Protein AF-A4JVD1-F1 (afdb_monomer_lite)

Radius of gyration: 14.7 Å; chains: 1; bounding box: 34×27×38 Å

pLDDT: mean 81.89, std 9.32, range [55.19, 92.12]

Sequence (119 aa):
MNVTDAAGFLAEYGARFANEEVRAWSWSDGDDECGKRASWPVGQGATVEAIASVDLSENQLQLTITERDVATSSEGGDTQIVFDLLLDFEEQALTVDGEVLMCSHEAVLEAIEQFNRRA

Organism: Burkholderia vietnamiensis (strain G4 / LMG 22486) (NCBI:txid269482)

Structure (mmCIF, N/CA/C/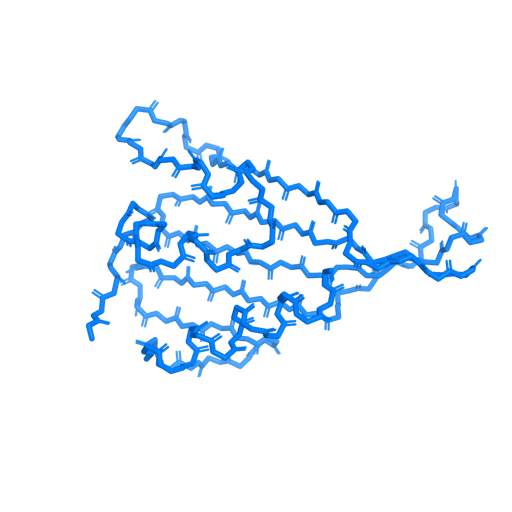O backbone):
data_AF-A4JVD1-F1
#
_entry.id   AF-A4JVD1-F1
#
loop_
_atom_site.group_PDB
_atom_site.id
_atom_site.type_symbol
_atom_site.label_atom_id
_atom_site.label_alt_id
_atom_site.label_comp_id
_atom_site.label_asym_id
_atom_site.label_entity_id
_atom_site.label_seq_id
_atom_site.pdbx_PDB_ins_code
_atom_site.Cartn_x
_atom_site.Cartn_y
_atom_site.Cartn_z
_atom_site.occupancy
_atom_site.B_iso_or_equiv
_atom_site.auth_seq_id
_atom_site.auth_comp_id
_atom_site.auth_asym_id
_atom_site.auth_atom_id
_atom_site.pdbx_PDB_model_num
ATOM 1 N N . MET A 1 1 ? -13.501 -7.189 11.077 1.00 55.19 1 MET A N 1
ATOM 2 C CA . MET A 1 1 ? -12.946 -6.169 11.984 1.00 55.19 1 MET A CA 1
ATOM 3 C C . MET A 1 1 ? -12.698 -4.966 11.102 1.00 55.19 1 MET A C 1
ATOM 5 O O . MET A 1 1 ? -12.111 -5.168 10.048 1.00 55.19 1 MET A O 1
ATOM 9 N N . ASN A 1 2 ? -13.263 -3.806 11.433 1.00 63.62 2 ASN A N 1
ATOM 10 C CA . ASN A 1 2 ? -13.099 -2.602 10.620 1.00 63.62 2 ASN A CA 1
ATOM 11 C C . ASN A 1 2 ? -12.011 -1.767 11.276 1.00 63.62 2 ASN A C 1
ATOM 13 O O . ASN A 1 2 ? -12.095 -1.493 12.473 1.00 63.62 2 ASN A O 1
ATOM 17 N N . VAL A 1 3 ? -10.995 -1.414 10.503 1.00 69.38 3 VAL A N 1
ATOM 18 C CA . VAL A 1 3 ? -9.976 -0.464 10.923 1.00 69.38 3 VAL A CA 1
ATOM 19 C C . VAL A 1 3 ? -10.483 0.930 10.584 1.00 69.38 3 VAL A C 1
ATOM 21 O O . VAL A 1 3 ? -10.860 1.178 9.443 1.00 69.38 3 VAL A O 1
ATOM 24 N N . THR A 1 4 ? -10.530 1.809 11.579 1.00 76.75 4 THR A N 1
ATOM 25 C CA . THR A 1 4 ? -11.134 3.148 11.474 1.00 76.75 4 THR A CA 1
ATOM 26 C C . THR A 1 4 ? -10.116 4.278 11.563 1.00 76.75 4 THR A C 1
ATOM 28 O O . THR A 1 4 ? -10.506 5.436 11.575 1.00 76.75 4 THR A O 1
ATOM 31 N N . ASP A 1 5 ? -8.830 3.953 11.683 1.00 83.19 5 ASP A N 1
ATOM 32 C CA . ASP A 1 5 ? -7.758 4.927 11.855 1.00 83.19 5 ASP A CA 1
ATOM 33 C C . ASP A 1 5 ? -6.391 4.342 11.455 1.00 83.19 5 ASP A C 1
ATOM 35 O O . ASP A 1 5 ? -6.189 3.121 11.416 1.00 83.19 5 ASP A O 1
ATOM 39 N N . ALA A 1 6 ? -5.437 5.237 11.187 1.00 81.69 6 ALA A N 1
ATOM 40 C CA . ALA A 1 6 ? -4.076 4.912 10.768 1.00 81.69 6 ALA A CA 1
ATOM 41 C C . ALA A 1 6 ? -3.303 4.048 11.778 1.00 81.69 6 ALA A C 1
ATOM 43 O O . ALA A 1 6 ? -2.569 3.132 11.392 1.00 81.69 6 ALA A O 1
ATOM 44 N N . ALA A 1 7 ? -3.455 4.323 13.077 1.00 82.38 7 ALA A N 1
ATOM 45 C CA . ALA A 1 7 ? -2.738 3.601 14.122 1.00 82.38 7 ALA A CA 1
ATOM 46 C C . ALA A 1 7 ? -3.245 2.156 14.239 1.00 82.38 7 ALA A C 1
ATOM 48 O O . ALA A 1 7 ? -2.442 1.221 14.295 1.00 82.38 7 ALA A O 1
ATOM 49 N N . GLY A 1 8 ? -4.564 1.962 14.198 1.00 84.31 8 GLY A N 1
ATOM 50 C CA . GLY A 1 8 ? -5.206 0.655 14.126 1.00 84.31 8 GLY A CA 1
ATOM 51 C C . GLY A 1 8 ? -4.779 -0.121 12.883 1.00 84.31 8 GLY A C 1
ATOM 52 O O . GLY A 1 8 ? -4.461 -1.307 12.978 1.00 84.31 8 GLY A O 1
ATOM 53 N N . PHE A 1 9 ? -4.677 0.554 11.734 1.00 84.81 9 PHE A N 1
ATOM 54 C CA . PHE A 1 9 ? -4.239 -0.077 10.491 1.00 84.81 9 PHE A CA 1
ATOM 55 C C . PHE A 1 9 ? -2.816 -0.613 10.579 1.00 84.81 9 PHE A C 1
ATOM 57 O O . PHE A 1 9 ? -2.567 -1.775 10.259 1.00 84.81 9 PHE A O 1
ATOM 64 N N . LEU A 1 10 ? -1.877 0.214 11.031 1.00 83.44 10 LEU A N 1
ATOM 65 C CA . LEU A 1 10 ? -0.478 -0.182 11.158 1.00 83.44 10 LEU A CA 1
ATOM 66 C C . LEU A 1 10 ? -0.284 -1.239 12.248 1.00 83.44 10 LEU A C 1
ATOM 68 O O . LEU A 1 10 ? 0.507 -2.162 12.066 1.00 83.44 10 LEU A O 1
ATOM 72 N N . ALA A 1 11 ? -1.043 -1.179 13.342 1.00 84.75 11 ALA A N 1
ATOM 73 C CA . ALA A 1 11 ? -1.018 -2.228 14.358 1.00 84.75 11 ALA A CA 1
ATOM 74 C C . ALA A 1 11 ? -1.507 -3.582 13.807 1.00 84.75 11 ALA A C 1
ATOM 76 O O . ALA A 1 11 ? -0.956 -4.627 14.158 1.00 84.75 11 ALA A O 1
ATOM 77 N N . GLU A 1 12 ? -2.519 -3.577 12.936 1.00 86.38 12 GLU A N 1
ATOM 78 C CA . GLU A 1 12 ? -3.121 -4.799 12.394 1.00 86.38 12 GLU A CA 1
ATOM 79 C C . GLU A 1 12 ? -2.359 -5.362 11.182 1.00 86.38 12 GLU A C 1
ATOM 81 O O . GLU A 1 12 ? -2.147 -6.577 11.074 1.00 86.38 12 GLU A O 1
ATOM 86 N N . TYR A 1 13 ? -1.925 -4.492 10.269 1.00 85.25 13 TYR A N 1
ATOM 87 C CA . TYR A 1 13 ? -1.351 -4.867 8.976 1.00 85.25 13 TYR A CA 1
ATOM 88 C C . TYR A 1 13 ? 0.094 -4.421 8.770 1.00 85.25 13 TYR A C 1
ATOM 90 O O . TYR A 1 13 ? 0.714 -4.885 7.817 1.00 85.25 13 TYR A O 1
ATOM 98 N N . GLY A 1 14 ? 0.666 -3.615 9.668 1.00 83.06 14 GLY A N 1
ATOM 99 C CA . GLY A 1 14 ? 2.040 -3.109 9.588 1.00 83.06 14 GLY A CA 1
ATOM 100 C C . GLY A 1 14 ? 3.052 -4.202 9.255 1.00 83.06 14 GLY A C 1
ATOM 101 O O . GLY A 1 14 ? 3.809 -4.086 8.297 1.00 83.06 14 GLY A O 1
ATOM 102 N N . ALA A 1 15 ? 2.982 -5.335 9.961 1.00 85.31 15 ALA A N 1
ATOM 103 C CA . ALA A 1 15 ? 3.870 -6.484 9.763 1.00 85.31 15 ALA A CA 1
ATOM 104 C C . ALA A 1 15 ? 3.834 -7.093 8.348 1.00 85.31 15 ALA A C 1
ATOM 106 O O . ALA A 1 15 ? 4.738 -7.847 7.987 1.00 85.31 15 ALA A O 1
ATOM 107 N N . ARG A 1 16 ? 2.801 -6.795 7.555 1.00 85.75 16 ARG A N 1
ATOM 108 C CA . ARG A 1 16 ? 2.675 -7.284 6.186 1.00 85.75 16 ARG A CA 1
ATOM 109 C C . ARG A 1 16 ? 3.431 -6.418 5.192 1.00 85.75 16 ARG A C 1
ATOM 111 O O . ARG A 1 16 ? 3.825 -6.970 4.187 1.00 85.75 16 ARG A O 1
ATOM 118 N N . PHE A 1 17 ? 3.695 -5.135 5.431 1.00 85.06 17 PHE A N 1
ATOM 119 C CA . PHE A 1 17 ? 4.446 -4.302 4.475 1.00 85.06 17 PHE A CA 1
ATOM 120 C C . PHE A 1 17 ? 5.867 -4.812 4.277 1.00 85.06 17 PHE A C 1
ATOM 122 O O . PHE A 1 17 ? 6.465 -5.267 5.237 1.00 85.06 17 PHE A O 1
ATOM 129 N N . ALA A 1 18 ? 6.455 -4.719 3.086 1.00 85.12 18 ALA A N 1
ATOM 130 C CA . ALA A 1 18 ? 7.848 -5.125 2.871 1.00 85.12 18 ALA A CA 1
ATOM 131 C C . ALA A 1 18 ? 8.873 -4.215 3.587 1.00 85.12 18 ALA A C 1
ATOM 133 O O . ALA A 1 18 ? 9.917 -4.691 4.031 1.00 85.12 18 ALA A O 1
ATOM 134 N N . ASN A 1 19 ? 8.566 -2.924 3.735 1.00 86.69 19 ASN A N 1
ATOM 135 C CA . ASN A 1 19 ? 9.495 -1.907 4.226 1.00 86.69 19 ASN A CA 1
ATOM 136 C C . ASN A 1 19 ? 9.470 -1.749 5.755 1.00 86.69 19 ASN A C 1
ATOM 138 O O . ASN A 1 19 ? 8.413 -1.591 6.365 1.00 86.69 19 ASN A O 1
ATOM 142 N N . GLU A 1 20 ? 10.657 -1.771 6.366 1.00 86.31 20 GLU A N 1
ATOM 143 C CA . GLU A 1 20 ? 10.838 -1.687 7.822 1.00 86.31 20 GLU A CA 1
ATOM 144 C C . GLU A 1 20 ? 10.498 -0.318 8.418 1.00 86.31 20 GLU A C 1
ATOM 146 O O . GLU A 1 20 ? 10.041 -0.257 9.556 1.00 86.31 20 GLU A O 1
ATOM 151 N N . GLU A 1 21 ? 10.665 0.763 7.660 1.00 86.69 21 GLU A N 1
ATOM 152 C CA . GLU A 1 21 ? 10.275 2.109 8.081 1.00 86.69 21 GLU A CA 1
ATOM 153 C C . GLU A 1 21 ? 8.754 2.210 8.213 1.00 86.69 21 GLU A C 1
ATOM 155 O O . GLU A 1 21 ? 8.260 2.594 9.271 1.00 86.69 21 GLU A O 1
ATOM 160 N N . VAL A 1 22 ? 8.010 1.762 7.195 1.00 85.44 22 VAL A N 1
ATOM 161 C CA . VAL A 1 22 ? 6.536 1.746 7.218 1.00 85.44 22 VAL A CA 1
ATOM 162 C C . VAL A 1 22 ? 6.004 0.830 8.317 1.00 85.44 22 VAL A C 1
ATOM 164 O O . VAL A 1 22 ? 5.062 1.189 9.017 1.00 85.44 22 VAL A O 1
ATOM 167 N N . ARG A 1 23 ? 6.643 -0.327 8.541 1.00 84.62 23 ARG A N 1
ATOM 168 C CA . ARG A 1 23 ? 6.321 -1.221 9.671 1.00 84.62 23 ARG A CA 1
ATOM 169 C C . ARG A 1 23 ? 6.472 -0.545 11.032 1.00 84.62 23 ARG A C 1
ATOM 171 O O . ARG A 1 23 ? 5.782 -0.924 11.973 1.00 84.62 23 ARG A O 1
ATOM 178 N N . ALA A 1 24 ? 7.419 0.382 11.147 1.00 84.00 24 ALA A N 1
ATOM 179 C CA . ALA A 1 24 ? 7.726 1.089 12.383 1.00 84.00 24 ALA A CA 1
ATOM 180 C C . ALA A 1 24 ? 6.911 2.377 12.549 1.00 84.00 24 ALA A C 1
ATOM 182 O O . ALA A 1 24 ? 7.047 3.050 13.574 1.00 84.00 24 ALA A O 1
ATOM 183 N N . TRP A 1 25 ? 6.078 2.740 11.570 1.00 85.69 25 TRP A N 1
ATOM 184 C CA . TRP A 1 25 ? 5.220 3.900 11.707 1.00 85.69 25 TRP A CA 1
ATOM 185 C C . TRP A 1 25 ? 4.231 3.701 12.853 1.00 85.69 25 TRP A C 1
ATOM 187 O O . TRP A 1 25 ? 3.579 2.671 13.008 1.00 85.69 25 TRP A O 1
ATOM 197 N N . SER A 1 26 ? 4.112 4.746 13.654 1.00 75.75 26 SER A N 1
ATOM 198 C CA . SER A 1 26 ? 3.017 4.956 14.584 1.00 75.75 26 SER A CA 1
A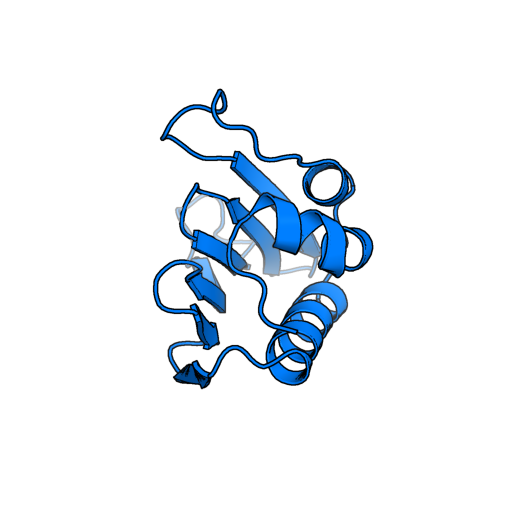TOM 199 C C . SER A 1 26 ? 2.417 6.306 14.243 1.00 75.75 26 SER A C 1
ATOM 201 O O . SER A 1 26 ? 3.171 7.272 14.114 1.00 75.75 26 SER A O 1
ATOM 203 N N . TRP A 1 27 ? 1.104 6.383 14.073 1.00 69.94 27 TRP A N 1
ATOM 204 C CA . TRP A 1 27 ? 0.423 7.668 13.965 1.00 69.94 27 TRP A CA 1
ATOM 205 C C . TRP A 1 27 ? -0.012 8.116 15.359 1.00 69.94 27 TRP A C 1
ATOM 207 O O . TRP A 1 27 ? -0.556 7.318 16.124 1.00 69.94 27 TRP A O 1
ATOM 217 N N . SER A 1 28 ? 0.268 9.364 15.704 1.00 69.12 28 SER A N 1
ATOM 218 C CA . SER A 1 28 ? -0.139 9.990 16.958 1.00 69.12 28 SER A CA 1
ATOM 219 C C . SER A 1 28 ? -0.756 11.357 16.676 1.00 69.12 28 SER A C 1
ATOM 221 O O . SER A 1 28 ? -0.381 11.994 15.698 1.00 69.12 28 SER A O 1
ATOM 223 N N . ASP A 1 29 ? -1.643 11.846 17.551 1.00 63.22 29 ASP A N 1
ATOM 224 C CA . ASP A 1 29 ? -2.272 13.184 17.459 1.00 63.22 29 ASP A CA 1
ATOM 225 C C . ASP A 1 29 ? -1.277 14.369 17.358 1.00 63.22 29 ASP A C 1
ATOM 227 O O . ASP A 1 29 ? -1.689 15.518 17.235 1.00 63.22 29 ASP A O 1
ATOM 231 N N . GLY A 1 30 ? 0.034 14.121 17.474 1.00 61.19 30 GLY A N 1
ATOM 232 C CA . GLY A 1 30 ? 1.093 15.120 17.328 1.00 61.19 30 GLY A CA 1
ATOM 233 C C . GLY A 1 30 ? 1.908 15.021 16.034 1.00 61.19 30 GLY A C 1
ATOM 234 O O . GLY A 1 30 ? 2.848 15.799 15.885 1.00 61.19 30 GLY A O 1
ATOM 235 N N . ASP A 1 31 ? 1.613 14.072 15.142 1.00 68.12 31 ASP A N 1
ATOM 236 C CA . ASP A 1 31 ? 2.216 14.026 13.808 1.00 68.12 31 ASP A CA 1
ATOM 237 C C . ASP A 1 31 ? 1.596 15.136 12.928 1.00 68.12 31 ASP A C 1
ATOM 239 O O . ASP A 1 31 ? 0.382 15.323 12.922 1.00 68.12 31 ASP A O 1
ATOM 243 N N . ASP A 1 32 ? 2.432 15.913 12.225 1.00 63.31 32 ASP A N 1
ATOM 244 C CA . ASP A 1 32 ? 1.996 17.039 11.384 1.00 63.31 32 ASP A CA 1
ATOM 245 C C . ASP A 1 32 ? 0.953 16.614 10.328 1.00 63.31 32 ASP A C 1
ATOM 247 O O . ASP A 1 32 ? 1.047 15.536 9.734 1.00 63.31 32 ASP A O 1
ATOM 251 N N . GLU A 1 33 ? 0.033 17.529 9.991 1.00 63.12 33 GLU A N 1
ATOM 252 C CA . GLU A 1 33 ? -1.016 17.368 8.959 1.00 63.12 33 GLU A CA 1
ATOM 253 C C . GLU A 1 33 ? -0.464 16.956 7.574 1.00 63.12 33 GLU A C 1
ATOM 255 O O . GLU A 1 33 ? -1.209 16.542 6.689 1.00 63.12 33 GLU A O 1
ATOM 260 N N . CYS A 1 34 ? 0.854 17.073 7.372 1.00 67.81 34 CYS A N 1
ATOM 261 C CA . CYS A 1 34 ? 1.547 16.700 6.142 1.00 67.81 34 CYS A CA 1
ATOM 262 C C . CYS A 1 34 ? 1.656 15.183 5.909 1.00 67.81 34 CYS A C 1
ATOM 264 O O . CYS A 1 34 ? 1.974 14.789 4.786 1.00 67.81 34 CYS A O 1
ATOM 266 N N . GLY A 1 35 ? 1.423 14.335 6.918 1.00 81.31 35 GLY A N 1
ATOM 267 C CA . GLY A 1 35 ? 1.523 12.884 6.743 1.00 81.31 35 GLY A CA 1
ATOM 268 C C . GLY A 1 35 ? 2.938 12.303 6.855 1.00 81.31 35 GLY A C 1
ATOM 269 O O . GLY A 1 35 ? 3.919 13.002 7.116 1.00 81.31 35 GLY A O 1
ATOM 270 N N . LYS A 1 36 ? 3.048 10.987 6.640 1.00 87.94 36 LYS A N 1
ATOM 271 C CA . LYS A 1 36 ? 4.304 10.234 6.492 1.00 87.94 36 LYS A CA 1
ATOM 272 C C . LYS A 1 36 ? 4.367 9.657 5.090 1.00 87.94 36 LYS A C 1
ATOM 274 O O . LYS A 1 36 ? 3.394 9.079 4.621 1.00 87.94 36 LYS A O 1
ATOM 279 N N . ARG A 1 37 ? 5.521 9.779 4.439 1.00 90.31 37 ARG A N 1
ATOM 280 C CA . ARG A 1 37 ? 5.768 9.181 3.127 1.00 90.31 37 ARG A CA 1
ATOM 281 C C . ARG A 1 37 ? 7.065 8.399 3.148 1.00 90.31 37 ARG A C 1
ATOM 283 O O . ARG A 1 37 ? 8.089 8.934 3.561 1.00 90.31 37 ARG A O 1
ATOM 290 N N . ALA A 1 38 ? 7.028 7.178 2.635 1.00 90.75 38 ALA A N 1
ATOM 291 C CA . ALA A 1 38 ? 8.218 6.387 2.360 1.00 90.75 38 ALA A CA 1
ATOM 292 C C . ALA A 1 38 ? 8.112 5.780 0.965 1.00 90.75 38 ALA A C 1
ATOM 294 O O . ALA A 1 38 ? 7.050 5.307 0.568 1.0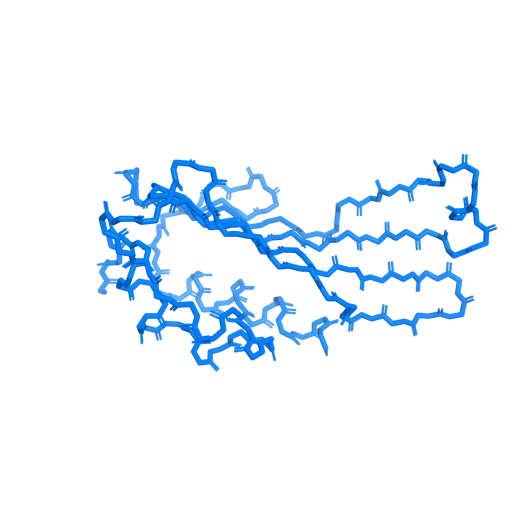0 90.75 38 ALA A O 1
ATOM 295 N N . SER A 1 39 ? 9.231 5.760 0.246 1.00 90.94 39 SER A N 1
ATOM 296 C CA . SER A 1 39 ? 9.325 5.122 -1.063 1.00 90.94 39 SER A CA 1
ATOM 297 C C . SER A 1 39 ? 10.543 4.216 -1.119 1.00 90.94 39 SER A C 1
ATOM 299 O O . SER A 1 39 ? 11.606 4.558 -0.598 1.00 90.94 39 SER A O 1
ATOM 301 N N . TRP A 1 40 ? 10.403 3.055 -1.745 1.00 90.69 40 TRP A N 1
ATOM 302 C CA . TRP A 1 40 ? 11.485 2.087 -1.878 1.00 90.69 40 TRP A CA 1
ATOM 303 C C . TRP A 1 40 ? 11.385 1.318 -3.195 1.00 90.69 40 TRP A C 1
ATOM 305 O O . TRP A 1 40 ? 10.286 1.141 -3.730 1.00 90.69 40 TRP A O 1
ATOM 315 N N . PRO A 1 41 ? 12.524 0.858 -3.738 1.00 88.44 41 PRO A N 1
ATOM 316 C CA . PRO A 1 41 ? 12.513 -0.007 -4.904 1.00 88.44 41 PRO A CA 1
ATOM 317 C C . PRO A 1 41 ? 11.856 -1.338 -4.538 1.00 88.44 41 PRO A C 1
ATOM 319 O O . PRO A 1 41 ? 12.179 -1.935 -3.512 1.00 88.44 41 PRO A O 1
ATOM 322 N N . VAL A 1 42 ? 10.935 -1.786 -5.385 1.00 87.12 42 VAL A N 1
ATOM 323 C CA . VAL A 1 42 ? 10.244 -3.075 -5.251 1.00 87.12 42 VAL A CA 1
ATOM 324 C C . VAL A 1 42 ? 10.632 -4.030 -6.377 1.00 87.12 42 VAL A C 1
ATOM 326 O O . VAL A 1 42 ? 10.811 -5.219 -6.160 1.00 87.12 42 VAL A O 1
ATOM 329 N N . GLY A 1 43 ? 10.950 -3.504 -7.559 1.00 81.50 43 GLY A N 1
ATOM 330 C CA . GLY A 1 43 ? 11.497 -4.301 -8.652 1.00 81.50 43 GLY A CA 1
ATOM 331 C C . GLY A 1 43 ? 12.526 -3.518 -9.451 1.00 81.50 43 GLY A C 1
ATOM 332 O O . GLY A 1 43 ? 12.332 -2.340 -9.736 1.00 81.50 43 GLY A O 1
ATOM 333 N N . GLN A 1 44 ? 13.615 -4.175 -9.850 1.00 73.06 44 GLN A N 1
ATOM 334 C CA . GLN A 1 44 ? 14.605 -3.593 -10.753 1.00 73.06 44 GLN A CA 1
ATOM 335 C C . GLN A 1 44 ? 14.832 -4.521 -11.948 1.00 73.06 44 GLN A C 1
ATOM 337 O O . GLN A 1 44 ? 15.433 -5.589 -11.834 1.00 73.06 44 GLN A O 1
ATOM 342 N N . GLY A 1 45 ? 14.332 -4.106 -13.108 1.00 71.25 45 GLY A N 1
ATOM 343 C CA . GLY A 1 45 ? 14.646 -4.689 -14.405 1.00 71.25 45 GLY A CA 1
ATOM 344 C C . GLY A 1 45 ? 15.780 -3.932 -15.098 1.00 71.25 45 GLY A C 1
ATOM 345 O O . GLY A 1 45 ? 16.141 -2.820 -14.724 1.00 71.25 45 GLY A O 1
ATOM 346 N N . ALA A 1 46 ? 16.330 -4.521 -16.163 1.00 71.12 46 ALA A N 1
ATOM 347 C CA . ALA A 1 46 ? 17.381 -3.881 -16.962 1.00 71.12 46 ALA A CA 1
ATOM 348 C C . ALA A 1 46 ? 16.922 -2.573 -17.641 1.00 71.12 46 ALA A C 1
ATOM 350 O O . ALA A 1 46 ? 17.755 -1.752 -18.015 1.00 71.12 46 ALA A O 1
ATOM 351 N N . THR A 1 47 ? 15.610 -2.396 -17.817 1.00 80.00 47 THR A N 1
ATOM 352 C CA . THR A 1 47 ? 15.002 -1.263 -18.529 1.00 80.00 47 THR A CA 1
ATOM 353 C C . THR A 1 47 ? 13.925 -0.541 -17.724 1.00 80.00 47 THR A C 1
ATOM 355 O O . THR A 1 47 ? 13.556 0.565 -18.094 1.00 80.00 47 THR A O 1
ATOM 358 N N . VAL A 1 48 ? 13.423 -1.127 -16.634 1.00 81.75 48 VAL A N 1
ATOM 359 C CA . VAL A 1 48 ? 12.313 -0.582 -15.836 1.00 81.75 48 VAL A CA 1
ATOM 360 C C . VAL A 1 48 ? 12.649 -0.691 -14.356 1.00 81.75 48 VAL A C 1
ATOM 362 O O . VAL A 1 48 ? 13.131 -1.728 -13.905 1.00 81.75 48 VAL A O 1
ATOM 365 N N . GLU A 1 49 ? 12.377 0.365 -13.602 1.00 87.25 49 GLU A N 1
ATOM 366 C CA . GLU A 1 49 ? 12.441 0.380 -12.144 1.00 87.25 49 GLU A CA 1
ATOM 367 C C . GLU A 1 49 ? 11.034 0.575 -11.585 1.00 87.25 49 GLU A C 1
ATOM 369 O O . GLU A 1 49 ? 10.330 1.503 -11.980 1.00 87.25 49 GLU A O 1
ATOM 374 N N . ALA A 1 50 ? 10.639 -0.302 -10.667 1.00 89.31 50 ALA A N 1
ATOM 375 C CA . ALA A 1 50 ? 9.392 -0.215 -9.932 1.00 89.31 50 ALA A CA 1
ATOM 376 C C . ALA A 1 50 ? 9.667 0.327 -8.525 1.00 89.31 50 ALA A C 1
ATOM 378 O O . ALA A 1 50 ? 10.456 -0.248 -7.768 1.00 89.31 50 ALA A O 1
ATOM 379 N N . ILE A 1 51 ? 8.998 1.420 -8.174 1.00 90.12 51 ILE A N 1
ATOM 380 C CA . ILE A 1 51 ? 9.100 2.099 -6.884 1.00 90.12 51 ILE A CA 1
ATOM 381 C C . ILE A 1 51 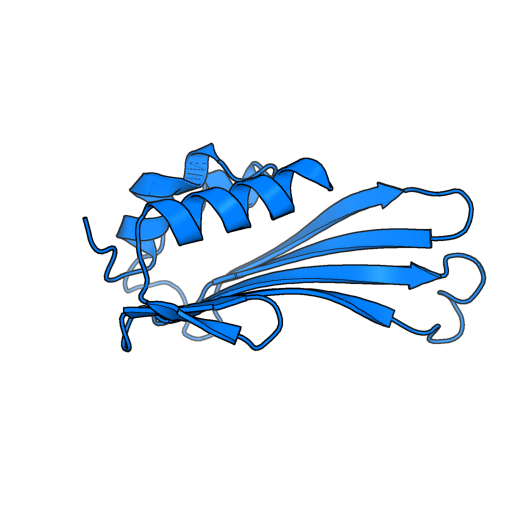? 7.738 2.019 -6.207 1.00 90.12 51 ILE A C 1
ATOM 383 O O . ILE A 1 51 ? 6.745 2.537 -6.724 1.00 90.12 51 ILE A O 1
ATOM 387 N N . ALA A 1 52 ? 7.708 1.393 -5.037 1.00 91.12 52 ALA A N 1
ATOM 388 C CA . ALA A 1 52 ? 6.594 1.523 -4.119 1.00 91.12 52 ALA A CA 1
ATOM 389 C C . ALA A 1 52 ? 6.691 2.851 -3.386 1.00 91.12 52 ALA A C 1
ATOM 391 O O . ALA A 1 52 ? 7.774 3.230 -2.947 1.00 91.12 52 ALA A O 1
ATOM 392 N N . SER A 1 53 ? 5.559 3.513 -3.209 1.00 91.19 53 SER A N 1
ATOM 393 C CA . SER A 1 53 ? 5.397 4.652 -2.317 1.00 91.19 53 SER A CA 1
ATOM 394 C C . SER A 1 53 ? 4.208 4.400 -1.414 1.00 91.19 53 SER A C 1
ATOM 396 O O . SER A 1 53 ? 3.175 3.906 -1.861 1.00 91.19 53 SER A O 1
ATOM 398 N N . VAL A 1 54 ? 4.384 4.709 -0.140 1.00 91.50 54 VAL A N 1
ATOM 399 C CA . VAL A 1 54 ? 3.328 4.674 0.858 1.00 91.50 54 VAL A CA 1
ATOM 400 C C . VAL A 1 54 ? 3.200 6.059 1.432 1.00 91.50 54 VAL A C 1
ATOM 402 O O . VAL A 1 54 ? 4.192 6.650 1.854 1.00 91.50 54 VAL A O 1
ATOM 405 N N . ASP A 1 55 ? 1.971 6.532 1.455 1.00 90.94 55 ASP A N 1
ATOM 406 C CA . ASP A 1 55 ? 1.550 7.822 1.950 1.00 90.94 55 ASP A CA 1
ATOM 407 C C . ASP A 1 55 ? 0.533 7.583 3.055 1.00 90.94 55 ASP A C 1
ATOM 409 O O . ASP A 1 55 ? -0.495 6.949 2.844 1.00 90.94 55 ASP A O 1
ATOM 413 N N . LEU A 1 56 ? 0.829 8.062 4.253 1.00 88.06 56 LEU A N 1
ATOM 414 C CA . LEU A 1 56 ? -0.059 7.974 5.395 1.00 88.06 56 LEU A CA 1
ATOM 415 C C . LEU A 1 56 ? -0.429 9.370 5.863 1.00 88.06 56 LEU A C 1
ATOM 417 O O . LEU A 1 56 ? 0.437 10.198 6.121 1.00 88.06 56 LEU A O 1
ATOM 421 N N . SER A 1 57 ? -1.720 9.586 6.037 1.00 86.88 57 SER A N 1
ATOM 422 C CA . SER A 1 57 ? -2.309 10.776 6.633 1.00 86.88 57 SER A CA 1
ATOM 423 C C . SER A 1 57 ? -3.254 10.365 7.762 1.00 86.88 57 SER A C 1
ATOM 425 O O . SER A 1 57 ? -3.475 9.174 7.992 1.00 86.88 57 SER A O 1
ATOM 427 N N . GLU A 1 58 ? -3.834 11.345 8.452 1.00 79.44 58 GLU A N 1
ATOM 428 C CA . GLU A 1 58 ? -4.813 11.104 9.517 1.00 79.44 58 GLU A CA 1
ATOM 429 C C . GLU A 1 58 ? -5.992 10.237 9.041 1.00 79.44 58 GLU A C 1
ATOM 431 O O . GLU A 1 58 ? -6.376 9.287 9.721 1.00 79.44 58 GLU A O 1
ATOM 436 N N . ASN A 1 59 ? -6.513 10.526 7.844 1.00 85.19 59 ASN A N 1
ATOM 437 C CA . ASN A 1 59 ? -7.759 9.937 7.342 1.00 85.19 59 ASN A CA 1
ATOM 438 C C . ASN A 1 59 ? -7.557 8.948 6.194 1.00 85.19 59 ASN A C 1
ATOM 440 O O . ASN A 1 59 ? -8.495 8.247 5.823 1.00 85.19 59 ASN A O 1
ATOM 444 N N . GLN A 1 60 ? -6.352 8.862 5.632 1.00 89.12 60 GLN A N 1
ATOM 445 C CA . GLN A 1 60 ? -6.093 8.024 4.465 1.00 89.12 60 GLN A CA 1
ATOM 446 C C . GLN A 1 60 ? -4.720 7.364 4.514 1.00 89.12 60 GLN A C 1
ATOM 448 O O . GLN A 1 60 ? -3.736 7.972 4.942 1.00 89.12 60 GLN A O 1
ATOM 453 N N . LEU A 1 61 ? -4.650 6.143 3.992 1.00 89.31 61 LEU A N 1
ATOM 454 C CA . LEU A 1 61 ? -3.409 5.460 3.653 1.00 89.31 61 LEU A CA 1
ATOM 455 C C . LEU A 1 61 ? -3.426 5.100 2.170 1.00 89.31 61 LEU A C 1
ATOM 457 O O . LEU A 1 61 ? -4.295 4.360 1.718 1.00 89.31 61 LEU A O 1
ATOM 461 N N . GLN A 1 62 ? -2.447 5.595 1.426 1.00 91.69 62 GLN A N 1
ATOM 462 C CA . GLN A 1 62 ? -2.276 5.317 0.011 1.00 91.69 62 GLN A CA 1
ATOM 463 C C . GLN A 1 62 ? -1.007 4.492 -0.218 1.00 91.69 62 GLN A C 1
ATOM 465 O O . GLN A 1 62 ? 0.052 4.783 0.336 1.00 91.69 62 GLN A O 1
ATOM 470 N N . LEU A 1 63 ? -1.118 3.445 -1.031 1.00 90.69 63 LEU A N 1
ATOM 471 C CA . LEU A 1 63 ? -0.014 2.625 -1.517 1.00 90.69 63 LEU A CA 1
ATOM 472 C C . LEU A 1 63 ? -0.011 2.700 -3.036 1.00 90.69 63 LEU A C 1
ATOM 474 O O . LEU A 1 63 ? -0.950 2.242 -3.678 1.00 90.69 63 LEU A O 1
ATOM 478 N N . THR A 1 64 ? 1.068 3.190 -3.623 1.00 91.88 64 THR A N 1
ATOM 479 C CA . THR A 1 64 ? 1.183 3.296 -5.077 1.00 91.88 64 THR A CA 1
ATOM 480 C C . THR A 1 64 ? 2.453 2.600 -5.533 1.00 91.88 64 THR A C 1
ATOM 482 O O . THR A 1 64 ? 3.520 2.782 -4.948 1.00 91.88 64 THR A O 1
ATOM 485 N N . ILE A 1 65 ? 2.368 1.807 -6.599 1.00 90.31 65 ILE A N 1
ATOM 486 C CA . ILE A 1 65 ? 3.542 1.301 -7.309 1.00 90.31 65 ILE A CA 1
ATOM 487 C C . ILE A 1 65 ? 3.621 2.029 -8.636 1.00 90.31 65 ILE A C 1
ATOM 489 O O . ILE A 1 65 ? 2.714 1.970 -9.469 1.00 90.31 65 ILE A O 1
ATOM 493 N N . THR A 1 66 ? 4.749 2.695 -8.825 1.00 91.12 66 THR A N 1
ATOM 494 C CA . THR A 1 66 ? 5.081 3.369 -10.072 1.00 91.12 66 THR A CA 1
ATOM 495 C C . THR A 1 66 ? 6.190 2.617 -10.771 1.00 91.12 66 THR A C 1
ATOM 497 O O . THR A 1 66 ? 7.155 2.198 -10.137 1.00 91.12 66 THR A O 1
ATOM 500 N N . GLU A 1 67 ? 6.057 2.446 -12.075 1.00 90.25 67 GLU A N 1
ATOM 501 C CA . GLU A 1 67 ? 7.135 1.979 -12.932 1.00 90.25 67 GLU A CA 1
ATOM 502 C C . GLU A 1 67 ? 7.665 3.150 -13.742 1.00 90.25 67 GLU A C 1
ATOM 504 O O . GLU A 1 67 ? 6.895 3.938 -14.297 1.00 90.25 67 GLU A O 1
ATOM 509 N N . ARG A 1 68 ? 8.989 3.249 -13.815 1.00 86.75 68 ARG A N 1
ATOM 510 C CA . ARG A 1 68 ? 9.678 4.210 -14.669 1.00 86.75 68 ARG A CA 1
ATOM 511 C C . ARG A 1 68 ? 10.671 3.503 -15.569 1.00 86.75 68 ARG A C 1
ATOM 513 O O . ARG A 1 68 ? 11.370 2.580 -15.145 1.00 86.75 68 ARG A O 1
ATOM 520 N N . ASP A 1 69 ? 10.756 3.960 -16.808 1.00 84.94 69 ASP A N 1
ATOM 521 C CA . ASP A 1 69 ? 11.775 3.493 -17.738 1.00 84.94 69 ASP A CA 1
ATOM 522 C C . ASP A 1 69 ? 13.150 4.059 -17.332 1.00 84.94 69 ASP A C 1
ATOM 524 O O . ASP A 1 69 ? 13.352 5.270 -17.204 1.00 84.94 69 ASP A O 1
ATOM 528 N N . VAL A 1 70 ? 14.113 3.167 -17.096 1.00 76.81 70 VAL A N 1
ATOM 529 C CA . VAL A 1 70 ? 15.459 3.509 -16.608 1.00 76.81 70 VAL A CA 1
ATOM 530 C C . VAL A 1 70 ? 16.279 4.218 -17.687 1.00 76.81 70 VAL A C 1
ATOM 532 O O . VAL A 1 70 ? 17.098 5.080 -17.368 1.00 76.81 70 VAL A O 1
ATOM 535 N N . ALA A 1 71 ? 16.053 3.898 -18.964 1.00 73.81 71 ALA A N 1
ATOM 536 C CA . ALA A 1 71 ? 16.787 4.494 -20.077 1.00 73.81 71 ALA A CA 1
ATOM 537 C C . ALA A 1 71 ? 16.407 5.967 -20.295 1.00 73.81 71 ALA A C 1
ATOM 539 O O . ALA A 1 71 ? 17.254 6.764 -20.693 1.00 73.81 71 ALA A O 1
ATOM 540 N N . THR A 1 72 ? 15.165 6.336 -19.981 1.00 67.94 72 THR A N 1
ATOM 541 C CA . THR A 1 72 ? 14.629 7.701 -20.141 1.00 67.94 72 THR A CA 1
ATOM 542 C C . THR A 1 72 ? 14.464 8.461 -18.818 1.00 67.94 72 THR A C 1
ATOM 544 O O . THR A 1 72 ? 14.091 9.634 -18.814 1.00 67.94 72 THR A O 1
ATOM 547 N N . SER A 1 73 ? 14.813 7.849 -17.678 1.00 60.88 73 SER A N 1
ATOM 548 C CA . SER A 1 73 ? 14.655 8.434 -16.331 1.00 60.88 73 SER A CA 1
ATOM 549 C C . SER A 1 73 ? 15.367 9.782 -16.123 1.00 60.88 73 SER A C 1
ATOM 551 O O . SER A 1 73 ? 14.994 10.538 -15.231 1.00 60.88 73 SER A O 1
ATOM 553 N N . SER A 1 74 ? 16.372 10.119 -16.942 1.00 58.16 74 SER A N 1
ATOM 554 C CA . SER A 1 74 ? 17.057 11.426 -16.887 1.00 58.16 74 SER A CA 1
ATOM 555 C C . SER A 1 74 ? 16.331 12.543 -17.652 1.00 58.16 74 SER A C 1
ATOM 557 O O . SER A 1 74 ? 16.642 13.714 -17.456 1.00 58.16 74 SER A O 1
ATOM 559 N N . GLU A 1 75 ? 15.367 12.200 -18.510 1.00 60.91 75 GLU A N 1
ATOM 560 C CA . GLU A 1 75 ? 14.662 13.130 -19.406 1.00 60.91 75 GLU A CA 1
ATOM 561 C C . GLU A 1 75 ? 13.217 13.414 -18.959 1.00 60.91 75 GLU A C 1
ATOM 563 O O . GLU A 1 75 ? 12.441 14.011 -19.699 1.00 60.91 75 GLU A O 1
ATOM 568 N N . GLY A 1 76 ? 12.853 13.011 -17.736 1.00 56.38 76 GLY A N 1
ATOM 569 C CA . GLY A 1 76 ? 11.464 13.045 -17.274 1.00 56.38 76 GLY A CA 1
ATOM 570 C C . GLY A 1 76 ? 10.627 11.916 -17.879 1.00 56.38 76 GLY A C 1
ATOM 571 O O . GLY A 1 76 ? 9.467 12.139 -18.210 1.00 56.38 76 GLY A O 1
ATOM 572 N N . GLY A 1 77 ? 11.242 10.741 -18.066 1.00 59.16 77 GLY A N 1
ATOM 573 C CA . GLY A 1 77 ? 10.617 9.562 -18.661 1.00 59.16 77 GLY A CA 1
ATOM 574 C C . GLY A 1 77 ? 9.264 9.197 -18.048 1.00 59.16 77 GLY A C 1
ATOM 575 O O . GLY A 1 77 ? 9.007 9.449 -16.866 1.00 59.16 77 GLY A O 1
ATOM 576 N N . ASP A 1 78 ? 8.414 8.596 -18.884 1.00 70.94 78 ASP A N 1
ATOM 577 C CA . ASP A 1 78 ? 7.068 8.150 -18.541 1.00 70.94 78 ASP A CA 1
ATOM 578 C C . ASP A 1 78 ? 7.080 7.345 -17.236 1.00 70.94 78 ASP A C 1
ATOM 580 O O . ASP A 1 78 ? 7.607 6.234 -17.152 1.00 70.94 78 ASP A O 1
ATOM 584 N N . THR A 1 79 ? 6.515 7.951 -16.194 1.00 81.81 79 THR A N 1
ATOM 585 C CA . THR A 1 79 ? 6.213 7.275 -14.938 1.00 81.81 79 THR A CA 1
ATOM 586 C C . THR A 1 79 ? 4.766 6.831 -15.018 1.00 81.81 79 THR A C 1
ATOM 588 O O . THR A 1 79 ? 3.867 7.664 -15.138 1.00 81.81 79 THR A O 1
ATOM 591 N N . GLN A 1 80 ? 4.541 5.525 -14.963 1.00 88.38 80 GLN A N 1
ATOM 592 C CA . GLN A 1 80 ? 3.206 4.945 -14.992 1.00 88.38 80 GLN A CA 1
ATOM 593 C C . GLN A 1 80 ? 2.853 4.374 -13.623 1.00 88.38 80 GLN A C 1
ATOM 595 O O . GLN A 1 80 ? 3.650 3.668 -13.005 1.00 88.38 80 GLN A O 1
ATOM 600 N N . ILE A 1 81 ? 1.646 4.670 -13.147 1.00 89.69 81 ILE A N 1
ATOM 601 C CA . ILE A 1 81 ? 1.076 3.986 -11.987 1.00 89.69 81 ILE A CA 1
ATOM 602 C C . ILE A 1 81 ? 0.579 2.627 -12.474 1.00 89.69 81 ILE A C 1
ATOM 604 O O . ILE A 1 81 ? -0.239 2.551 -13.388 1.00 89.69 81 ILE A O 1
ATOM 608 N N . VAL A 1 82 ? 1.104 1.559 -11.884 1.00 90.38 82 VAL A N 1
ATOM 609 C CA . VAL A 1 82 ? 0.786 0.166 -12.248 1.00 90.38 82 VAL A CA 1
ATOM 610 C C . VAL A 1 82 ? 0.073 -0.590 -11.134 1.00 90.38 82 VAL A C 1
ATOM 612 O O . VAL A 1 82 ? -0.182 -1.791 -11.270 1.00 90.38 82 VAL A O 1
ATOM 615 N N . PHE A 1 83 ? -0.120 0.083 -10.006 1.00 89.56 83 PHE A N 1
ATOM 616 C CA . PHE A 1 83 ? -0.927 -0.340 -8.877 1.00 89.56 83 PHE A CA 1
ATOM 617 C C . PHE A 1 83 ? -1.191 0.889 -8.008 1.00 89.56 83 PHE A C 1
ATOM 619 O O . PHE A 1 83 ? -0.241 1.596 -7.659 1.00 89.56 83 PHE A O 1
ATOM 626 N N . ASP A 1 84 ? -2.441 1.121 -7.642 1.00 91.62 84 ASP A N 1
ATOM 627 C CA . ASP A 1 84 ? -2.821 2.125 -6.653 1.00 91.62 84 ASP A CA 1
ATOM 628 C C . ASP A 1 84 ? -3.828 1.535 -5.672 1.00 91.62 84 ASP A C 1
ATOM 630 O O . ASP A 1 84 ? -4.816 0.919 -6.064 1.00 91.62 84 ASP A O 1
ATOM 634 N N . LEU A 1 85 ? -3.571 1.727 -4.388 1.00 90.94 85 LEU A N 1
ATOM 635 C CA . LEU A 1 85 ? -4.486 1.414 -3.311 1.00 90.94 85 LEU A CA 1
ATOM 636 C C . LEU A 1 85 ? -4.673 2.661 -2.471 1.00 90.94 85 LEU A C 1
ATOM 638 O O . LEU A 1 85 ? -3.697 3.243 -2.014 1.00 90.94 85 LEU A O 1
ATOM 642 N N . LEU A 1 86 ? -5.920 3.006 -2.190 1.00 92.12 86 LEU A N 1
ATOM 643 C CA . LEU A 1 86 ? -6.289 4.051 -1.252 1.00 92.12 86 LEU A CA 1
ATOM 644 C C . LEU A 1 86 ? -7.248 3.463 -0.226 1.00 92.12 86 LEU A C 1
ATOM 646 O O . LEU A 1 86 ? -8.348 3.036 -0.563 1.00 92.12 86 LEU A O 1
ATOM 650 N N . LEU A 1 87 ? -6.833 3.455 1.029 1.00 90.06 87 LEU A N 1
ATOM 651 C CA . LEU A 1 87 ? -7.693 3.161 2.155 1.00 90.06 87 LEU A CA 1
ATOM 652 C C . LEU A 1 87 ? -8.139 4.476 2.787 1.00 90.06 87 LEU A C 1
ATOM 654 O O . LEU A 1 87 ? -7.313 5.212 3.321 1.00 90.06 87 LEU A O 1
ATOM 658 N N . ASP A 1 88 ? -9.439 4.735 2.738 1.00 90.12 88 ASP A N 1
ATOM 659 C CA . ASP A 1 88 ? -10.080 5.868 3.391 1.00 90.12 88 ASP A CA 1
ATOM 660 C C . ASP A 1 88 ? -10.682 5.416 4.727 1.00 90.12 88 ASP A C 1
ATOM 662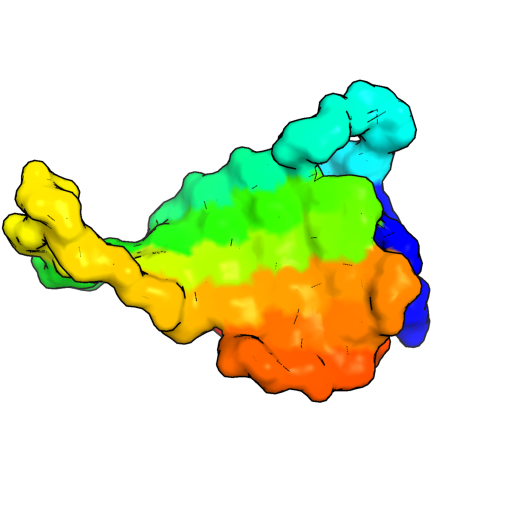 O O . ASP A 1 88 ? -11.578 4.564 4.773 1.00 90.12 88 ASP A O 1
ATOM 666 N N . PHE A 1 89 ? -10.145 5.945 5.825 1.00 85.38 89 PHE A N 1
ATOM 667 C CA . PHE A 1 89 ? -10.566 5.600 7.180 1.00 85.38 89 PHE A CA 1
ATOM 668 C C . PHE A 1 89 ? -11.897 6.258 7.558 1.00 85.38 89 PHE A C 1
ATOM 670 O O . PHE A 1 89 ? -12.667 5.663 8.317 1.00 85.38 89 PHE A O 1
ATOM 677 N N . GLU A 1 90 ? -12.189 7.443 7.012 1.00 85.50 90 GLU A N 1
ATOM 678 C CA . GLU A 1 90 ? -13.422 8.188 7.284 1.00 85.50 90 GLU A CA 1
ATOM 679 C C . GLU A 1 90 ? -14.616 7.505 6.606 1.00 85.50 90 GLU A C 1
ATOM 681 O O . GLU A 1 90 ? -15.621 7.193 7.254 1.00 85.50 90 GLU A O 1
ATOM 686 N N . GLU A 1 91 ? -14.476 7.185 5.319 1.00 87.56 91 GLU A N 1
ATOM 687 C CA . GLU A 1 91 ? -15.508 6.498 4.538 1.00 87.56 91 GLU A CA 1
ATOM 688 C C . GLU A 1 91 ? -15.509 4.974 4.745 1.00 87.56 91 GLU A C 1
ATOM 690 O O . GLU A 1 91 ? -16.444 4.293 4.317 1.00 87.56 91 GLU A O 1
ATOM 695 N N . GLN A 1 92 ? -14.492 4.420 5.421 1.00 84.31 92 GLN A N 1
ATOM 696 C CA . GLN A 1 92 ? -14.263 2.972 5.550 1.00 84.31 92 GLN A CA 1
ATOM 697 C C . GLN A 1 92 ? -14.292 2.271 4.179 1.00 84.31 92 GLN A C 1
ATOM 699 O O . GLN A 1 92 ? -14.897 1.204 4.004 1.00 84.31 92 GLN A O 1
ATOM 704 N N . ALA A 1 93 ? -13.632 2.884 3.199 1.00 87.62 93 ALA A N 1
ATOM 705 C CA . ALA A 1 93 ? -13.624 2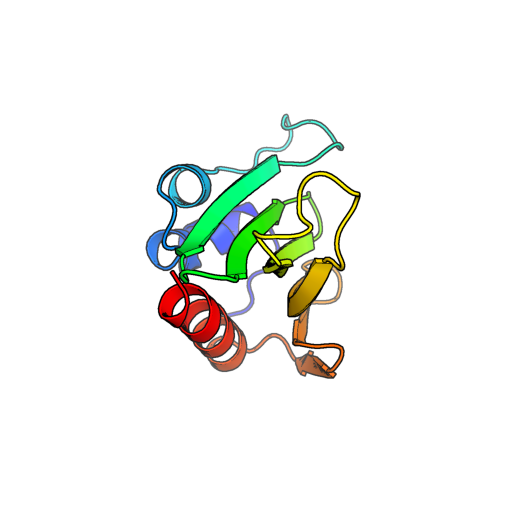.462 1.805 1.00 87.62 93 ALA A CA 1
ATOM 706 C C . ALA A 1 93 ? -12.204 2.112 1.352 1.00 87.62 93 ALA A C 1
ATOM 708 O O . ALA A 1 93 ? -11.238 2.769 1.727 1.00 87.62 93 ALA A O 1
ATOM 709 N N . LEU A 1 94 ? -12.079 1.067 0.535 1.00 88.56 94 LEU A N 1
ATOM 710 C CA . LEU A 1 94 ? -10.819 0.671 -0.083 1.00 88.56 94 LEU A CA 1
ATOM 711 C C . LEU A 1 94 ? -10.944 0.861 -1.591 1.00 88.56 94 LEU A C 1
ATOM 713 O O . LEU A 1 94 ? -11.755 0.194 -2.217 1.00 88.56 94 LEU A O 1
ATOM 717 N N . THR A 1 95 ? -10.142 1.725 -2.192 1.00 91.25 95 THR A N 1
ATOM 718 C CA . THR A 1 95 ? -10.057 1.858 -3.648 1.00 91.25 95 THR A CA 1
ATOM 719 C C . THR A 1 95 ? -8.819 1.123 -4.135 1.00 91.25 95 THR A C 1
ATOM 721 O O . THR A 1 95 ? -7.736 1.385 -3.626 1.00 91.25 95 THR A O 1
ATOM 724 N N . VAL A 1 96 ? -8.962 0.213 -5.097 1.00 89.12 96 VAL A N 1
ATOM 725 C CA . VAL A 1 96 ? -7.837 -0.486 -5.739 1.00 89.12 96 VAL A CA 1
ATOM 726 C C . VAL A 1 96 ? -7.928 -0.272 -7.242 1.00 89.12 96 VAL A C 1
ATOM 728 O O . VAL A 1 96 ? -8.950 -0.589 -7.843 1.00 89.12 96 VAL A O 1
ATOM 731 N N . ASP A 1 97 ? -6.893 0.309 -7.844 1.00 88.75 97 ASP A N 1
ATOM 732 C CA . ASP A 1 97 ? -6.824 0.642 -9.274 1.00 88.75 97 ASP A CA 1
ATOM 733 C C . ASP A 1 97 ? -8.076 1.393 -9.786 1.00 88.75 97 ASP A C 1
ATOM 735 O O . ASP A 1 97 ? -8.545 1.204 -10.910 1.00 88.75 97 ASP A O 1
ATOM 739 N N . GLY A 1 98 ? -8.630 2.266 -8.936 1.00 85.19 98 GLY A N 1
ATOM 740 C CA . GLY A 1 98 ? -9.833 3.058 -9.212 1.00 85.19 98 GLY A CA 1
ATOM 741 C C . GLY A 1 98 ? -11.169 2.347 -8.952 1.00 85.19 98 GLY A C 1
ATOM 742 O O . GLY A 1 98 ? -12.219 2.973 -9.105 1.00 85.19 98 GLY A O 1
ATOM 743 N N . GLU A 1 99 ? -11.165 1.077 -8.540 1.00 87.62 99 GLU A N 1
ATOM 744 C CA . GLU A 1 99 ? -12.366 0.343 -8.134 1.00 87.62 99 GLU A CA 1
ATOM 745 C C . GLU A 1 99 ? -12.595 0.462 -6.624 1.00 87.62 99 GLU A C 1
ATOM 747 O O . GLU A 1 99 ? -11.741 0.089 -5.823 1.00 87.62 99 GLU A O 1
ATOM 752 N N . VAL A 1 100 ? -13.767 0.969 -6.230 1.00 87.56 100 VAL A N 1
ATOM 753 C CA . VAL A 1 100 ? -14.150 1.094 -4.819 1.00 87.56 100 VAL A CA 1
ATOM 754 C C . VAL A 1 100 ? -14.709 -0.232 -4.312 1.00 87.56 100 VAL A C 1
ATOM 756 O O . VAL A 1 100 ? -15.772 -0.694 -4.731 1.00 87.56 100 VAL A O 1
ATOM 759 N N . LEU A 1 101 ? -14.007 -0.807 -3.349 1.00 81.44 101 LEU A N 1
ATOM 760 C CA . LEU A 1 101 ? -14.366 -1.988 -2.592 1.00 81.44 101 LEU A CA 1
ATOM 761 C C . LEU A 1 101 ? -14.782 -1.571 -1.178 1.00 81.44 101 LEU A C 1
ATOM 763 O O . LEU A 1 101 ? -14.172 -0.713 -0.538 1.00 81.44 101 LEU A O 1
ATOM 767 N N . MET A 1 102 ? -15.815 -2.225 -0.648 1.00 76.19 102 MET A N 1
ATOM 768 C CA . MET A 1 102 ? -16.101 -2.133 0.785 1.00 76.19 102 MET A CA 1
ATOM 769 C C . MET A 1 102 ? -14.869 -2.634 1.540 1.00 76.19 102 MET A C 1
ATOM 771 O O . MET A 1 102 ? -14.372 -3.717 1.218 1.00 76.19 102 MET A O 1
ATOM 775 N N . CYS A 1 103 ? -14.390 -1.867 2.525 1.00 71.06 103 CYS A N 1
ATOM 776 C CA . CYS A 1 103 ? -13.192 -2.195 3.295 1.00 71.06 103 CYS A CA 1
ATOM 777 C C . CYS A 1 103 ? -13.420 -3.459 4.140 1.00 71.06 103 CYS A C 1
ATOM 779 O O . CYS A 1 103 ? -13.780 -3.427 5.318 1.00 71.06 103 CYS A O 1
ATOM 781 N N . SER A 1 104 ? -13.272 -4.608 3.489 1.00 79.19 104 SER A N 1
ATOM 782 C CA . SER A 1 104 ? -13.284 -5.918 4.107 1.00 79.19 104 SER A CA 1
ATOM 783 C C . SER A 1 104 ? -11.850 -6.337 4.386 1.00 79.19 104 SER A C 1
ATOM 785 O O . SER A 1 104 ? -10.934 -6.038 3.622 1.00 79.19 104 SER A O 1
ATOM 787 N N . HIS A 1 105 ? -11.664 -7.069 5.482 1.00 80.12 105 HIS A N 1
ATOM 788 C CA . HIS A 1 105 ? -10.354 -7.579 5.878 1.00 80.12 105 HIS A CA 1
ATOM 789 C C . HIS A 1 105 ? -9.676 -8.365 4.742 1.00 80.12 105 HIS A C 1
ATOM 791 O O . HIS A 1 105 ? -8.484 -8.212 4.517 1.00 80.12 105 HIS A O 1
ATOM 797 N N . GLU A 1 106 ? -10.434 -9.161 3.983 1.00 85.00 106 GLU A N 1
ATOM 798 C CA . GLU A 1 106 ? -9.905 -9.950 2.863 1.00 85.00 106 GLU A CA 1
ATOM 799 C C . GLU A 1 106 ? -9.392 -9.071 1.714 1.00 85.00 106 GLU A C 1
ATOM 801 O O . GLU A 1 106 ? -8.281 -9.292 1.244 1.00 85.00 106 GLU A O 1
ATOM 806 N N . ALA A 1 107 ? -10.136 -8.030 1.325 1.00 82.81 107 ALA A N 1
ATOM 807 C CA . ALA A 1 107 ? -9.715 -7.113 0.264 1.00 82.81 107 ALA A CA 1
ATOM 808 C C . ALA A 1 107 ? -8.448 -6.326 0.647 1.00 82.81 107 ALA A C 1
ATOM 810 O O . ALA A 1 107 ? -7.538 -6.168 -0.165 1.00 82.81 107 ALA A O 1
ATOM 811 N N . VAL A 1 108 ? -8.355 -5.886 1.909 1.00 84.00 108 VAL A N 1
ATOM 812 C CA . VAL A 1 108 ? -7.153 -5.219 2.436 1.00 84.00 108 VAL A CA 1
ATOM 813 C C . VAL A 1 108 ? -5.952 -6.164 2.403 1.00 84.00 108 VAL A C 1
ATOM 815 O O . VAL A 1 108 ? -4.874 -5.779 1.951 1.00 84.00 108 VAL A O 1
ATOM 818 N N . LEU A 1 109 ? -6.127 -7.410 2.853 1.00 86.56 109 LEU A N 1
ATOM 819 C CA . LEU A 1 109 ? -5.066 -8.414 2.813 1.00 86.56 109 LEU A CA 1
ATOM 820 C C . LEU A 1 109 ? -4.607 -8.705 1.388 1.00 86.56 109 LEU A C 1
ATOM 822 O O . LEU A 1 109 ? -3.405 -8.670 1.138 1.00 86.56 109 LEU A O 1
ATOM 826 N N . GLU A 1 110 ? -5.539 -8.953 0.470 1.00 87.31 110 GLU A N 1
ATOM 827 C CA . GLU A 1 110 ? -5.222 -9.277 -0.919 1.00 87.31 110 GLU A CA 1
ATOM 828 C C . GLU A 1 110 ? -4.423 -8.149 -1.578 1.00 87.31 110 GLU A C 1
ATOM 830 O O . GLU A 1 110 ? -3.433 -8.399 -2.271 1.00 87.31 110 GLU A O 1
ATOM 835 N N . ALA A 1 111 ? -4.800 -6.897 -1.324 1.00 84.69 111 ALA A N 1
ATOM 836 C CA . ALA A 1 111 ? -4.114 -5.761 -1.908 1.00 84.69 111 ALA A CA 1
ATOM 837 C C . ALA A 1 111 ? -2.718 -5.527 -1.297 1.00 84.69 111 ALA A C 1
ATOM 839 O O . ALA A 1 111 ? -1.762 -5.255 -2.025 1.00 84.69 111 ALA A O 1
ATOM 840 N N . ILE A 1 112 ? -2.545 -5.735 0.014 1.00 86.19 112 ILE A N 1
ATOM 841 C CA . ILE A 1 112 ? -1.213 -5.728 0.643 1.00 86.19 112 ILE A CA 1
ATOM 842 C C . ILE A 1 112 ? -0.356 -6.902 0.132 1.00 86.19 112 ILE A C 1
ATOM 844 O O . ILE A 1 112 ? 0.848 -6.759 -0.082 1.00 86.19 112 ILE A O 1
ATOM 848 N N . GLU A 1 113 ? -0.939 -8.076 -0.107 1.00 86.44 113 GLU A N 1
ATOM 849 C CA . GLU A 1 113 ? -0.226 -9.208 -0.709 1.00 86.44 113 GLU A CA 1
ATOM 850 C C . GLU A 1 113 ? 0.197 -8.925 -2.155 1.00 86.44 113 GLU A C 1
ATOM 852 O O . GLU A 1 113 ? 1.297 -9.303 -2.561 1.00 86.44 113 GLU A O 1
ATOM 857 N N . GLN A 1 114 ? -0.644 -8.257 -2.948 1.00 82.94 114 GLN A N 1
ATOM 858 C CA . GLN A 1 114 ? -0.280 -7.783 -4.287 1.00 82.94 114 GLN A CA 1
ATOM 859 C C . GLN A 1 114 ? 0.904 -6.820 -4.237 1.00 82.94 114 GLN A C 1
ATOM 861 O O . GLN A 1 114 ? 1.859 -6.992 -4.997 1.00 82.94 114 GLN A O 1
ATOM 866 N N . PHE A 1 115 ? 0.871 -5.881 -3.293 1.00 84.06 115 PHE A N 1
ATOM 867 C CA . PHE A 1 115 ? 1.960 -4.954 -3.038 1.00 84.06 115 PHE A CA 1
ATOM 868 C C . PHE A 1 115 ? 3.280 -5.684 -2.732 1.00 84.06 115 PHE A C 1
ATOM 870 O O . PHE A 1 115 ? 4.288 -5.465 -3.402 1.00 84.06 115 PHE A O 1
ATOM 877 N N . ASN A 1 116 ? 3.271 -6.621 -1.781 1.00 81.81 116 ASN A N 1
ATOM 878 C CA . ASN A 1 116 ? 4.480 -7.351 -1.388 1.00 81.81 116 ASN A CA 1
ATOM 879 C C . ASN A 1 116 ? 5.010 -8.303 -2.455 1.00 81.81 116 ASN A C 1
ATOM 881 O O . ASN A 1 116 ? 6.207 -8.555 -2.494 1.00 81.81 116 ASN A O 1
ATOM 885 N N . ARG A 1 117 ? 4.146 -8.858 -3.312 1.00 80.50 117 ARG A N 1
ATOM 886 C CA . ARG A 1 117 ? 4.588 -9.722 -4.418 1.00 80.50 117 ARG A CA 1
ATOM 887 C C . ARG A 1 117 ? 5.462 -8.989 -5.428 1.00 80.50 117 ARG A C 1
ATOM 889 O O . ARG A 1 117 ? 6.180 -9.649 -6.175 1.00 80.50 117 ARG A O 1
ATOM 896 N N . ARG A 1 118 ? 5.348 -7.662 -5.491 1.00 71.94 118 ARG A N 1
ATOM 897 C CA . ARG A 1 118 ? 6.166 -6.831 -6.368 1.00 71.94 118 ARG A CA 1
ATOM 898 C C . ARG A 1 118 ? 7.439 -6.322 -5.704 1.00 71.94 118 ARG A C 1
ATOM 900 O O . ARG A 1 118 ? 8.210 -5.748 -6.457 1.00 71.94 118 ARG A O 1
ATOM 907 N N . ALA A 1 119 ? 7.602 -6.501 -4.384 1.00 65.00 119 ALA A N 1
ATOM 908 C CA . ALA A 1 119 ? 8.726 -6.049 -3.553 1.00 65.00 119 ALA A CA 1
ATOM 909 C C . ALA A 1 119 ? 9.863 -7.067 -3.411 1.00 65.00 119 ALA A C 1
ATOM 911 O O . ALA A 1 119 ? 9.651 -8.260 -3.726 1.00 65.00 119 ALA A O 1
#

Secondary structure (DSSP, 8-state):
----SHHHHHHHHGGGSS-HHHHT----TTS-TT-EEEEEEEEE-SSEEEEEEEEE-SSEEEEEEEEEETTTTTTT--EEEEEEEEEETTTTEEEETTEEEE--HHHHHHHHHHHHHT-

Foldseek 3Di:
DFDQWDQSCLVVCLVLAPDPVSNPDHDDPPPDQQFDKDKDWLDDDPFKTWIWMWTDGGFKIKIWIWIFTPVCVVVVGDIDTPWIWMQGSNVCWIAIPNDIDRNDPVVVVVSSVVNNVSD